Protein AF-A0A060ZE59-F1 (afdb_monomer_lite)

InterPro domains:
  IPR005804 Fatty acid desaturase domain [PF00487] (51-128)
  IPR012171 Fatty acid desaturase [PTHR19353] (3-143)

Foldseek 3Di:
DVVVVVVVVVVVVCVVVVVLPADQVVLVVLVVQLVVLQCVLVVLCVPPNDDPVSVVVNCVSLVVSQVSLVVSLVCLLVVSHDPDNVVSVVVNCCSCCVSVVDGSVVCNVLVVQCVVQNLEPPRRPVCPVVVPPQDDPDHRDHDPPPPPPD

Organism: Oncorhynchus mykiss (NCBI:txid8022)

Radius of gyration: 20.29 Å; chains: 1; bounding box: 42×44×62 Å

Structure (mmCIF, N/CA/C/O backbone):
data_AF-A0A060ZE59-F1
#
_entry.id   AF-A0A060ZE59-F1
#
loop_
_atom_site.group_PDB
_atom_site.id
_atom_site.type_symbol
_atom_site.label_atom_id
_atom_site.label_alt_id
_atom_site.label_comp_id
_atom_site.label_asym_id
_atom_site.label_entity_id
_atom_site.label_seq_id
_atom_site.pdbx_PDB_ins_code
_atom_site.Cartn_x
_atom_site.Cartn_y
_atom_site.Cartn_z
_atom_site.occupancy
_atom_site.B_iso_or_equiv
_atom_site.auth_seq_id
_atom_site.auth_comp_id
_atom_site.auth_asym_id
_atom_site.auth_atom_id
_atom_site.pdbx_PDB_model_num
ATOM 1 N N . ALA A 1 1 ? -11.608 -0.071 34.191 1.00 73.75 1 ALA A N 1
ATOM 2 C CA . ALA A 1 1 ? -12.687 0.937 34.121 1.00 73.75 1 ALA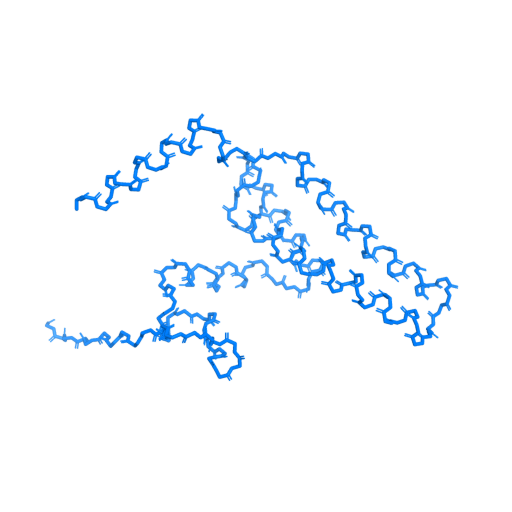 A CA 1
ATOM 3 C C . ALA A 1 1 ? -12.200 2.226 33.454 1.00 73.75 1 ALA A C 1
ATOM 5 O O . ALA A 1 1 ? -12.712 2.534 32.390 1.00 73.75 1 ALA A O 1
ATOM 6 N N . VAL A 1 2 ? -11.168 2.895 33.990 1.00 91.88 2 VAL A N 1
ATOM 7 C CA . VAL A 1 2 ? -10.626 4.168 33.453 1.00 91.88 2 VAL A CA 1
ATOM 8 C C . VAL A 1 2 ? -10.160 4.068 31.992 1.00 91.88 2 VAL A C 1
ATOM 10 O O . VAL A 1 2 ? -10.659 4.798 31.151 1.00 91.88 2 VAL A O 1
ATOM 13 N N . LEU A 1 3 ? -9.326 3.078 31.647 1.00 93.88 3 LEU A N 1
ATOM 14 C CA . LEU A 1 3 ? -8.815 2.908 30.274 1.00 93.88 3 LEU A CA 1
ATOM 15 C C . LEU A 1 3 ? -9.931 2.827 29.211 1.00 93.88 3 LEU A C 1
ATOM 17 O O . LEU A 1 3 ? -9.827 3.411 28.140 1.00 93.88 3 LEU A O 1
ATOM 21 N N . VAL A 1 4 ? -11.013 2.099 29.504 1.00 95.12 4 VAL A N 1
ATOM 22 C CA . VAL A 1 4 ? -12.145 1.946 28.573 1.00 95.12 4 VAL A CA 1
ATOM 23 C C . VAL A 1 4 ? -12.860 3.282 28.367 1.00 95.12 4 VAL A C 1
ATOM 25 O O . VAL A 1 4 ? -13.217 3.606 27.237 1.00 95.12 4 VAL A O 1
ATOM 28 N N . GLN A 1 5 ? -13.023 4.065 29.436 1.00 95.56 5 GLN A N 1
ATOM 29 C CA . GLN A 1 5 ? -13.613 5.403 29.370 1.00 95.56 5 GLN A CA 1
ATOM 30 C C . GLN A 1 5 ? -12.729 6.359 28.563 1.00 95.56 5 GLN A C 1
ATOM 32 O O . GLN A 1 5 ? -13.246 7.083 27.716 1.00 95.56 5 GLN A O 1
ATOM 37 N N . ASP A 1 6 ? -11.407 6.303 28.742 1.00 96.69 6 ASP A N 1
ATOM 38 C CA . ASP A 1 6 ? -10.461 7.123 27.978 1.00 96.69 6 ASP A CA 1
ATOM 39 C C . ASP A 1 6 ? -10.525 6.811 26.474 1.00 96.69 6 ASP A C 1
ATOM 41 O O . ASP A 1 6 ? -10.580 7.722 25.646 1.00 96.69 6 ASP A O 1
ATOM 45 N N . PHE A 1 7 ? -10.591 5.526 26.101 1.00 95.88 7 PHE A N 1
ATOM 46 C CA . PHE A 1 7 ? -10.749 5.118 24.700 1.00 95.88 7 PHE A CA 1
ATOM 47 C C . PHE A 1 7 ? -12.078 5.580 24.097 1.00 95.88 7 PHE A C 1
ATOM 49 O O . PHE A 1 7 ? -12.106 6.009 22.942 1.00 95.88 7 PHE A O 1
ATOM 56 N N . GLN A 1 8 ? -13.171 5.511 24.858 1.00 96.81 8 GLN A N 1
ATOM 57 C CA . GLN A 1 8 ? -14.477 6.007 24.419 1.00 96.81 8 GLN A CA 1
ATOM 58 C C . GLN A 1 8 ? -14.450 7.526 24.220 1.00 96.81 8 GLN A C 1
ATOM 60 O O . GLN A 1 8 ? -14.808 8.006 23.148 1.00 96.81 8 GLN A O 1
ATOM 65 N N . ALA A 1 9 ? -13.924 8.275 25.192 1.00 97.31 9 ALA A N 1
ATOM 66 C CA . ALA A 1 9 ? -13.801 9.727 25.101 1.00 97.31 9 ALA A CA 1
ATOM 67 C C . ALA A 1 9 ? -12.928 10.162 23.910 1.00 97.31 9 ALA A C 1
ATOM 69 O O . ALA A 1 9 ? -13.268 11.116 23.200 1.00 97.31 9 ALA A O 1
ATOM 70 N N . LEU A 1 10 ? -11.826 9.445 23.657 1.00 97.25 10 LEU A N 1
ATOM 71 C CA . LEU A 1 10 ? -10.980 9.664 22.487 1.00 97.25 10 LEU A CA 1
ATOM 72 C C . LEU A 1 10 ? -11.749 9.395 21.193 1.00 97.25 10 LEU A C 1
ATOM 74 O O . LEU A 1 10 ? -11.751 10.242 20.301 1.00 97.25 10 LEU A O 1
ATOM 78 N N . ARG A 1 11 ? -12.425 8.247 21.087 1.00 96.62 11 ARG A N 1
ATOM 79 C CA . ARG A 1 11 ? -13.220 7.895 19.907 1.00 96.62 11 ARG A CA 1
ATOM 80 C C . ARG A 1 11 ? -14.274 8.960 19.608 1.00 96.62 11 ARG A C 1
ATOM 82 O O . ARG A 1 11 ? -14.333 9.437 18.477 1.00 96.62 11 ARG A O 1
ATOM 89 N N . ASP A 1 12 ? -15.040 9.376 20.612 1.00 97.38 12 ASP A N 1
ATOM 90 C CA . ASP A 1 12 ? -16.091 10.382 20.455 1.00 97.38 12 ASP A CA 1
ATOM 91 C C . ASP A 1 12 ? -15.519 11.717 19.966 1.00 97.38 12 ASP A C 1
ATOM 93 O O . ASP A 1 12 ? -16.116 12.401 19.131 1.00 97.38 12 ASP A O 1
ATOM 97 N N . ARG A 1 13 ? -14.336 12.099 20.462 1.00 97.88 13 ARG A N 1
ATOM 98 C CA . ARG A 1 13 ? -13.624 13.286 19.982 1.00 97.88 13 ARG A CA 1
ATOM 99 C C . ARG A 1 13 ? -13.231 13.149 18.509 1.00 97.88 13 ARG A C 1
ATOM 101 O O . ARG A 1 13 ? -13.526 14.057 17.735 1.00 97.88 13 ARG A O 1
ATOM 108 N N . LEU A 1 14 ? -12.617 12.032 18.114 1.00 96.88 14 LEU A N 1
ATOM 109 C CA . LEU A 1 14 ? -12.196 11.788 16.726 1.00 96.88 14 LEU A CA 1
ATOM 110 C C . LEU A 1 14 ? -13.393 11.751 15.759 1.00 96.88 14 LEU A C 1
ATOM 112 O O . LEU A 1 14 ? -13.298 12.241 14.632 1.00 96.88 14 LEU A O 1
ATOM 116 N N . GLU A 1 15 ? -14.530 11.202 16.194 1.00 96.00 15 GLU A N 1
ATOM 117 C CA . GLU A 1 15 ? -15.778 11.196 15.425 1.00 96.00 15 GLU A CA 1
ATOM 118 C C . GLU A 1 15 ? -16.349 12.610 15.243 1.00 96.00 15 GLU A C 1
ATOM 120 O O . GLU A 1 15 ? -16.710 12.975 14.119 1.00 96.00 15 GLU A O 1
ATOM 125 N N . ARG A 1 16 ? -16.374 13.431 16.307 1.00 97.19 16 ARG A N 1
ATOM 126 C CA . ARG A 1 16 ? -16.811 14.841 16.239 1.00 97.19 16 ARG A CA 1
ATOM 127 C C . ARG A 1 16 ? -15.925 15.687 15.327 1.00 97.19 16 ARG A C 1
ATOM 129 O O . ARG A 1 16 ? -16.446 16.480 14.550 1.00 97.19 16 ARG A O 1
ATOM 136 N N . GLU A 1 17 ? -14.609 15.493 15.387 1.00 97.25 17 GLU A N 1
ATOM 137 C CA . GLU A 1 17 ? -13.642 16.169 14.508 1.00 97.25 17 GLU A CA 1
ATOM 138 C C . GLU A 1 17 ? -13.692 15.638 13.058 1.00 97.25 17 GLU A C 1
ATOM 140 O O . GLU A 1 17 ? -13.066 16.195 12.157 1.00 97.25 17 GLU A O 1
ATOM 145 N N . GLY A 1 18 ? -14.458 14.571 12.797 1.00 94.94 18 GLY A N 1
ATOM 146 C CA . GLY A 1 18 ? -14.610 13.981 11.469 1.00 94.94 18 GLY A CA 1
ATOM 147 C C . GLY A 1 18 ? -13.374 13.219 10.984 1.00 94.94 18 GLY A C 1
ATOM 148 O O . GLY A 1 18 ? -13.307 12.883 9.801 1.00 94.94 18 GLY A O 1
ATOM 149 N N . LEU A 1 19 ? -12.424 12.911 11.872 1.00 93.44 19 LEU A N 1
ATOM 150 C CA . LEU A 1 19 ? -11.156 12.251 11.543 1.00 93.44 19 LEU A CA 1
ATOM 151 C C . LEU A 1 19 ? -11.335 10.789 11.113 1.00 93.44 19 LEU A C 1
ATOM 153 O O . LEU A 1 19 ? -10.490 10.250 10.408 1.00 93.44 19 LEU A O 1
ATOM 157 N N . LEU A 1 20 ? -12.463 10.166 11.469 1.00 92.19 20 LEU A N 1
ATOM 158 C CA . LEU A 1 20 ? -12.811 8.806 11.038 1.00 92.19 20 LEU A CA 1
ATOM 159 C C . LEU A 1 20 ? -13.554 8.762 9.688 1.00 92.19 20 LEU A C 1
ATOM 161 O O . LEU A 1 20 ? -13.960 7.692 9.236 1.00 92.19 20 LEU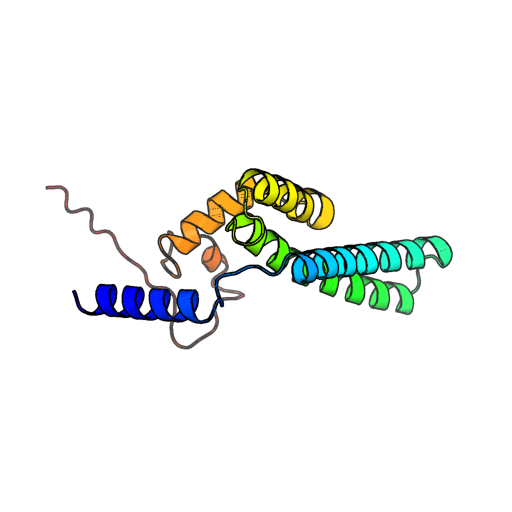 A O 1
ATOM 165 N N . ARG A 1 21 ? -13.775 9.912 9.031 1.00 92.62 21 ARG A N 1
ATOM 166 C CA . ARG A 1 21 ? -14.439 9.971 7.721 1.00 92.62 21 ARG A CA 1
ATOM 167 C C . ARG A 1 21 ? -13.410 9.860 6.602 1.00 92.62 21 ARG A C 1
ATOM 169 O O . ARG A 1 21 ? -12.674 10.807 6.325 1.00 92.62 21 ARG A O 1
ATOM 176 N N . ALA A 1 22 ? -13.420 8.732 5.898 1.00 94.25 22 ALA A N 1
ATOM 177 C CA . ALA A 1 22 ? -12.615 8.568 4.695 1.00 94.25 22 ALA A CA 1
ATOM 178 C C . ALA A 1 22 ? -12.973 9.603 3.620 1.00 94.25 22 ALA A C 1
ATOM 180 O O . ALA A 1 22 ? -14.139 9.966 3.435 1.00 94.25 22 ALA A O 1
ATOM 181 N N . ARG A 1 23 ? -11.954 10.054 2.881 1.00 95.12 23 ARG A N 1
ATOM 182 C CA . ARG A 1 23 ? -12.078 10.993 1.758 1.00 95.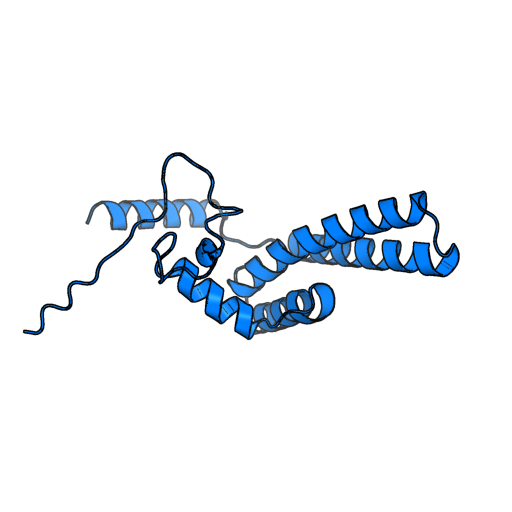12 23 ARG A CA 1
ATOM 183 C C . ARG A 1 23 ? -11.922 10.227 0.438 1.00 95.12 23 ARG A C 1
ATOM 185 O O . ARG A 1 23 ? -10.788 9.987 0.030 1.00 95.12 23 ARG A O 1
ATOM 192 N N . PRO A 1 24 ? -13.010 9.855 -0.267 1.00 93.56 24 PRO A N 1
ATOM 193 C CA . PRO A 1 24 ? -12.923 8.977 -1.440 1.00 93.56 24 PRO A CA 1
ATOM 194 C C . PRO A 1 24 ? -12.030 9.525 -2.554 1.00 93.56 24 PRO A C 1
ATOM 196 O O . PRO A 1 24 ? -11.323 8.759 -3.202 1.00 93.56 24 PRO A O 1
ATOM 199 N N . LEU A 1 25 ? -12.022 10.849 -2.744 1.00 96.69 25 LEU A N 1
ATOM 200 C CA . LEU A 1 25 ? -11.168 11.502 -3.733 1.00 96.69 25 LEU A CA 1
ATOM 201 C C . LEU A 1 25 ? -9.680 11.284 -3.435 1.00 96.69 25 LEU A C 1
ATOM 203 O O . LEU A 1 25 ? -8.934 10.942 -4.342 1.00 96.69 25 LEU A O 1
ATOM 207 N N . PHE A 1 26 ? -9.263 11.418 -2.172 1.00 97.38 26 PHE A N 1
ATOM 208 C CA . PHE A 1 26 ? -7.878 11.170 -1.770 1.00 97.38 26 PHE A CA 1
ATOM 209 C C . PHE A 1 26 ? -7.462 9.736 -2.108 1.00 97.38 26 PHE A C 1
ATOM 211 O O . PHE A 1 26 ? -6.472 9.541 -2.800 1.00 97.38 26 PHE A O 1
ATOM 218 N N . PHE A 1 27 ? -8.259 8.741 -1.708 1.00 97.88 27 PHE A N 1
ATOM 219 C CA . PHE A 1 27 ? -7.953 7.333 -1.981 1.00 97.88 27 PHE A CA 1
ATOM 220 C C . PHE A 1 27 ? -7.996 6.986 -3.476 1.00 97.88 27 PHE A C 1
ATOM 222 O O . PHE A 1 27 ? -7.213 6.161 -3.935 1.00 97.88 27 PHE A O 1
ATOM 229 N N . SER A 1 28 ? -8.866 7.639 -4.251 1.00 97.38 28 SER A N 1
ATOM 230 C CA . SER A 1 28 ? -8.930 7.450 -5.707 1.00 97.38 28 SER A CA 1
ATOM 231 C C . SER A 1 28 ? -7.702 8.037 -6.404 1.00 97.38 28 SER A C 1
ATOM 233 O O . SER A 1 28 ? -7.111 7.383 -7.258 1.00 97.38 28 SER A O 1
ATOM 235 N N . LEU A 1 29 ? -7.280 9.245 -6.013 1.00 98.44 29 LEU A N 1
ATOM 236 C CA . LEU A 1 29 ? -6.044 9.859 -6.505 1.00 98.44 29 LEU A CA 1
ATOM 237 C C . LEU A 1 29 ? -4.814 9.066 -6.062 1.00 98.44 29 LEU A C 1
ATOM 239 O O . LEU A 1 29 ? -3.872 8.929 -6.834 1.00 98.44 29 LEU A O 1
ATOM 243 N N . TYR A 1 30 ? -4.840 8.505 -4.853 1.00 98.44 30 TYR A N 1
ATOM 244 C CA . TYR A 1 30 ? -3.758 7.679 -4.339 1.00 98.44 30 TYR A CA 1
ATOM 245 C C . TYR A 1 30 ? -3.605 6.385 -5.150 1.00 98.44 30 TYR A C 1
ATOM 247 O O . TYR A 1 30 ? -2.505 6.069 -5.599 1.00 98.44 30 TYR A O 1
ATOM 255 N N . LEU A 1 31 ? -4.714 5.694 -5.439 1.00 98.56 31 LEU A N 1
ATOM 256 C CA . LEU A 1 31 ? -4.710 4.545 -6.346 1.00 98.56 31 LEU A CA 1
ATOM 257 C C . LEU A 1 31 ? -4.251 4.939 -7.758 1.00 98.56 31 LEU A C 1
ATOM 259 O O . LEU A 1 31 ? -3.443 4.239 -8.359 1.00 98.56 31 LEU A O 1
ATOM 263 N N . GLY A 1 32 ? -4.734 6.071 -8.278 1.00 98.62 32 GLY A N 1
ATOM 264 C CA . GLY A 1 32 ? -4.326 6.588 -9.585 1.00 98.62 32 GLY A CA 1
ATOM 265 C C . GLY A 1 32 ? -2.827 6.886 -9.666 1.00 98.62 32 GLY A C 1
ATOM 266 O O . GLY A 1 32 ? -2.197 6.557 -10.665 1.00 98.62 32 GLY A O 1
ATOM 267 N N . HIS A 1 33 ? -2.240 7.448 -8.608 1.00 98.69 33 HIS A N 1
ATOM 268 C CA . HIS A 1 33 ? -0.803 7.707 -8.517 1.00 98.69 33 HIS A CA 1
ATOM 269 C C . HIS A 1 33 ? 0.021 6.412 -8.546 1.00 98.69 33 HIS A C 1
ATOM 271 O O . HIS A 1 33 ? 0.986 6.332 -9.302 1.00 98.69 33 HIS A O 1
ATOM 277 N N . ILE A 1 34 ? -0.397 5.385 -7.798 1.00 98.69 34 ILE A N 1
ATOM 278 C CA . ILE A 1 34 ? 0.224 4.049 -7.817 1.00 98.69 34 ILE A CA 1
ATOM 279 C C . ILE A 1 34 ? 0.189 3.472 -9.239 1.00 98.69 34 ILE A C 1
ATOM 281 O O . ILE A 1 34 ? 1.228 3.125 -9.795 1.00 98.69 34 ILE A O 1
ATOM 285 N N . LEU A 1 35 ? -0.991 3.438 -9.868 1.00 98.69 35 LEU A N 1
ATOM 286 C CA . LEU A 1 35 ? -1.148 2.909 -11.228 1.00 98.69 35 LEU A CA 1
ATOM 287 C C . LEU A 1 35 ? -0.333 3.695 -12.262 1.00 98.69 35 LEU A C 1
ATOM 289 O O . LEU A 1 35 ? 0.206 3.103 -13.194 1.00 98.69 35 LEU A O 1
ATOM 293 N N . LEU A 1 36 ? -0.221 5.015 -12.096 1.00 98.75 36 LEU A N 1
ATOM 294 C CA . LEU A 1 36 ? 0.603 5.858 -12.955 1.00 98.75 36 LEU A CA 1
ATOM 295 C C . LEU A 1 36 ? 2.087 5.501 -12.827 1.00 98.75 36 LEU A C 1
ATOM 297 O O . LEU A 1 36 ? 2.761 5.388 -13.846 1.00 98.75 36 LEU A O 1
ATOM 301 N N . LEU A 1 37 ? 2.599 5.301 -11.610 1.00 98.69 37 LEU A N 1
ATOM 302 C CA . LEU A 1 37 ? 3.993 4.900 -11.400 1.00 98.69 37 LEU A CA 1
ATOM 303 C C . LEU A 1 37 ? 4.295 3.531 -12.025 1.00 98.69 37 LEU A C 1
ATOM 305 O O . LEU A 1 37 ? 5.303 3.405 -12.720 1.00 98.69 37 LEU A O 1
ATOM 309 N N . GLU A 1 38 ? 3.413 2.544 -11.832 1.00 98.06 38 GLU A N 1
ATOM 310 C CA . GLU A 1 38 ? 3.517 1.216 -12.464 1.00 98.06 38 GLU A CA 1
ATOM 311 C C . GLU A 1 38 ? 3.539 1.335 -13.997 1.00 98.06 38 GLU A C 1
ATOM 313 O O . GLU A 1 38 ? 4.446 0.832 -14.662 1.00 98.06 38 GLU A O 1
ATOM 318 N N . ALA A 1 39 ? 2.571 2.060 -14.570 1.00 98.44 39 ALA A N 1
ATOM 319 C CA . ALA A 1 39 ? 2.449 2.231 -16.015 1.00 98.44 39 ALA A CA 1
ATOM 320 C C . ALA A 1 39 ? 3.639 2.987 -16.620 1.00 98.44 39 ALA A C 1
ATOM 322 O O . ALA A 1 39 ? 4.119 2.611 -17.688 1.00 98.44 39 ALA A O 1
ATOM 323 N N . LEU A 1 40 ? 4.139 4.028 -15.948 1.00 98.50 40 LEU A N 1
ATOM 324 C CA . LEU A 1 40 ? 5.309 4.770 -16.409 1.00 98.50 40 LEU A CA 1
ATOM 325 C C . LEU A 1 40 ? 6.574 3.910 -16.355 1.00 98.50 40 LEU A C 1
ATOM 327 O O . LEU A 1 40 ? 7.334 3.919 -17.317 1.00 98.50 40 LEU A O 1
ATOM 331 N N . ALA A 1 41 ? 6.795 3.144 -15.284 1.00 97.81 41 ALA A N 1
ATOM 332 C CA . ALA A 1 41 ? 7.954 2.259 -15.188 1.00 97.81 41 ALA A CA 1
ATOM 333 C C . ALA A 1 41 ? 7.940 1.189 -16.296 1.00 97.81 41 ALA A C 1
ATOM 335 O O . ALA A 1 41 ? 8.934 1.006 -16.998 1.00 97.81 41 ALA A O 1
ATOM 336 N N . LEU A 1 42 ? 6.794 0.533 -16.513 1.00 96.50 42 LEU A N 1
ATOM 337 C CA . LEU A 1 42 ? 6.634 -0.449 -17.590 1.00 96.50 42 LEU A CA 1
ATOM 338 C C . LEU A 1 42 ? 6.755 0.194 -18.980 1.00 96.50 42 LEU A C 1
ATOM 340 O O . LEU A 1 42 ? 7.401 -0.366 -19.862 1.00 96.50 42 LEU A O 1
ATOM 344 N N . GLY A 1 43 ? 6.179 1.383 -19.172 1.00 98.12 43 GLY A N 1
ATOM 345 C CA . GLY A 1 43 ? 6.247 2.128 -20.429 1.00 98.12 43 GLY A CA 1
ATOM 346 C C . GLY A 1 43 ? 7.665 2.581 -20.781 1.00 98.12 43 GLY A C 1
ATOM 347 O O . GLY A 1 43 ? 8.070 2.469 -21.937 1.00 98.12 43 GLY A O 1
ATOM 348 N N . LEU A 1 44 ? 8.445 3.030 -19.791 1.00 97.81 44 LEU A N 1
ATOM 349 C CA . LEU A 1 44 ? 9.852 3.389 -19.975 1.00 97.81 44 LEU A CA 1
ATOM 350 C C . LEU A 1 44 ? 10.669 2.187 -20.467 1.00 97.81 44 LEU A C 1
ATOM 352 O O . LEU A 1 44 ? 11.401 2.299 -21.450 1.00 97.81 44 LEU A O 1
ATOM 356 N N . LEU A 1 45 ? 10.501 1.028 -19.825 1.00 95.94 45 LEU A N 1
ATOM 357 C CA . LEU A 1 45 ? 11.178 -0.206 -20.232 1.00 95.94 45 LEU A CA 1
ATOM 358 C C . LEU A 1 45 ? 10.727 -0.684 -21.615 1.00 95.94 45 LEU A C 1
ATOM 360 O O . LEU A 1 45 ? 11.549 -1.145 -22.403 1.00 95.94 45 LEU A O 1
ATOM 364 N N . TRP A 1 46 ? 9.438 -0.558 -21.929 1.00 97.12 46 TRP A N 1
ATOM 365 C CA . TRP A 1 46 ? 8.890 -0.971 -23.220 1.00 97.12 46 TRP A CA 1
ATOM 366 C C . TRP A 1 46 ? 9.445 -0.151 -24.390 1.00 97.12 46 TRP A C 1
ATOM 368 O O . TRP A 1 46 ? 9.785 -0.710 -25.429 1.00 97.12 46 TRP A O 1
ATOM 378 N N . VAL A 1 47 ? 9.536 1.174 -24.233 1.00 97.88 47 VAL A N 1
ATOM 379 C CA . VAL A 1 47 ? 9.932 2.084 -25.321 1.00 97.88 47 VAL A CA 1
ATOM 380 C C . VAL A 1 47 ? 11.451 2.165 -25.484 1.00 97.88 47 VAL A C 1
ATOM 382 O O . VAL A 1 47 ? 11.937 2.194 -26.614 1.00 97.88 47 VAL A O 1
ATOM 385 N N . TRP A 1 48 ? 12.208 2.206 -24.383 1.00 96.38 48 TRP A N 1
ATOM 386 C CA . TRP A 1 48 ? 13.659 2.446 -24.415 1.00 96.38 48 TRP A CA 1
ATOM 387 C C . TRP A 1 48 ? 14.511 1.221 -24.049 1.00 96.38 48 TRP A C 1
ATOM 389 O O . TRP A 1 48 ? 15.739 1.295 -24.105 1.00 96.38 48 TRP A O 1
ATOM 399 N N . GLY A 1 49 ? 13.893 0.088 -23.709 1.00 93.38 49 GLY A N 1
ATOM 400 C CA . GLY A 1 49 ? 14.602 -1.130 -23.327 1.00 93.38 49 GLY A CA 1
ATOM 401 C C . GLY A 1 49 ? 15.306 -1.005 -21.974 1.00 93.38 49 GLY A C 1
ATOM 402 O O . GLY A 1 49 ? 14.832 -0.337 -21.056 1.00 93.38 49 GLY A O 1
ATOM 403 N N . THR A 1 50 ? 16.449 -1.681 -21.831 1.00 93.00 50 THR A N 1
ATOM 404 C CA . THR A 1 50 ? 17.175 -1.781 -20.557 1.00 93.00 50 THR A CA 1
ATOM 405 C C . THR A 1 50 ? 18.508 -1.041 -20.591 1.00 93.00 50 THR A C 1
ATOM 407 O O . THR A 1 50 ? 19.354 -1.303 -21.445 1.00 93.00 50 THR A O 1
ATOM 410 N N . SER A 1 51 ? 18.742 -0.188 -19.598 1.00 96.81 51 SER A N 1
ATOM 411 C CA . SER A 1 51 ? 20.049 0.391 -19.272 1.00 96.81 51 SER A CA 1
ATOM 412 C C . SER A 1 51 ? 20.167 0.523 -17.755 1.00 96.81 51 SER A C 1
ATOM 414 O O . SER A 1 51 ? 19.152 0.549 -17.065 1.00 96.81 51 SER A O 1
ATOM 416 N N . TRP A 1 52 ? 21.379 0.630 -17.206 1.00 97.31 52 TRP A N 1
ATOM 417 C CA . TRP A 1 52 ? 21.543 0.749 -15.750 1.00 97.31 52 TRP A CA 1
ATOM 418 C C . TRP A 1 52 ? 20.806 1.957 -15.160 1.00 97.31 52 TRP A C 1
ATOM 420 O O . TRP A 1 52 ? 20.162 1.828 -14.121 1.00 97.31 52 TRP A O 1
ATOM 430 N N . SER A 1 53 ? 20.838 3.108 -15.835 1.00 97.06 53 SER A N 1
ATOM 431 C CA . SER A 1 53 ? 20.122 4.306 -15.386 1.00 97.06 53 SER A CA 1
ATOM 432 C C . SER A 1 53 ? 18.602 4.128 -15.438 1.00 97.06 53 SER A C 1
ATOM 434 O O . SER A 1 53 ? 17.922 4.466 -14.469 1.00 97.06 53 SER A O 1
ATOM 436 N N . LEU A 1 54 ? 18.066 3.553 -16.522 1.00 97.06 54 LEU A N 1
ATOM 437 C CA . LEU A 1 54 ? 16.630 3.282 -16.651 1.00 97.06 54 LEU A CA 1
ATOM 438 C C . LEU A 1 54 ? 16.159 2.233 -15.646 1.00 97.06 54 LEU A C 1
ATOM 440 O O . LEU A 1 54 ? 15.123 2.424 -15.016 1.00 97.06 54 LEU A O 1
ATOM 444 N N . THR A 1 55 ? 16.929 1.163 -15.447 1.00 96.25 55 THR A N 1
ATOM 445 C CA . THR A 1 55 ? 16.619 0.121 -14.464 1.00 96.25 55 THR A CA 1
ATOM 446 C C . THR A 1 55 ? 16.543 0.704 -13.058 1.00 96.25 55 THR A C 1
ATOM 448 O O . THR A 1 55 ? 15.588 0.415 -12.339 1.00 96.25 55 THR A O 1
ATOM 451 N N . LEU A 1 56 ? 17.498 1.554 -12.662 1.00 97.75 56 LEU A N 1
ATOM 452 C CA . LEU A 1 56 ? 17.487 2.198 -11.344 1.00 97.75 56 LEU A CA 1
ATOM 453 C C . LEU A 1 56 ? 16.292 3.144 -11.178 1.00 97.75 56 LEU A C 1
ATOM 455 O O . LEU A 1 56 ? 15.616 3.097 -10.150 1.00 97.75 56 LEU A O 1
ATOM 459 N N . LEU A 1 57 ? 15.993 3.954 -12.198 1.00 97.88 57 LEU A N 1
ATOM 460 C CA . LEU A 1 57 ? 14.836 4.850 -12.189 1.00 97.88 57 LEU A CA 1
ATOM 461 C C . LEU A 1 57 ? 13.520 4.068 -12.061 1.00 97.88 57 LEU A C 1
ATOM 463 O O . LEU A 1 57 ? 12.720 4.353 -11.171 1.00 97.88 57 LEU A O 1
ATOM 467 N N . CYS A 1 58 ? 13.320 3.044 -12.894 1.00 98.19 58 CYS A N 1
ATOM 468 C CA . CYS A 1 58 ? 12.128 2.197 -12.841 1.00 98.19 58 CYS A CA 1
ATOM 469 C C . CYS A 1 58 ? 12.024 1.465 -11.499 1.00 98.19 58 CYS A C 1
ATOM 471 O O . CYS A 1 58 ? 10.941 1.391 -10.928 1.00 98.19 58 CYS A O 1
ATOM 473 N N . SER A 1 59 ? 13.145 0.986 -10.949 1.00 97.75 59 SER A N 1
ATOM 474 C CA . SER A 1 59 ? 13.167 0.340 -9.631 1.00 97.75 59 SER A CA 1
ATOM 475 C C . SER A 1 59 ? 12.718 1.291 -8.525 1.00 97.75 59 SER A C 1
ATOM 477 O O . SER A 1 59 ? 11.942 0.887 -7.668 1.00 97.75 59 SER A O 1
ATOM 479 N N . LEU A 1 60 ? 13.143 2.559 -8.552 1.00 98.38 60 LEU A N 1
ATOM 480 C CA . LEU A 1 60 ? 12.701 3.563 -7.580 1.00 98.38 60 LEU A CA 1
ATOM 481 C C . LEU A 1 60 ? 11.194 3.839 -7.693 1.00 98.38 60 LEU A C 1
ATOM 483 O O . LEU A 1 60 ? 10.497 3.921 -6.677 1.00 98.38 60 LEU A O 1
ATOM 487 N N . MET A 1 61 ? 10.682 3.952 -8.920 1.00 98.44 61 MET A N 1
ATOM 488 C CA . MET A 1 61 ? 9.256 4.172 -9.180 1.00 98.44 61 MET A CA 1
ATOM 489 C C . MET A 1 61 ? 8.409 2.996 -8.691 1.00 98.44 61 MET A C 1
ATOM 491 O O . MET A 1 61 ? 7.441 3.199 -7.957 1.00 98.44 61 MET A O 1
ATOM 495 N N . LEU A 1 62 ? 8.810 1.771 -9.034 1.00 98.06 62 LEU A N 1
ATOM 496 C CA . LEU A 1 62 ? 8.133 0.548 -8.611 1.00 98.06 62 LEU A CA 1
ATOM 497 C C . LEU A 1 62 ? 8.247 0.338 -7.099 1.00 98.06 62 LEU A C 1
ATOM 499 O O . LEU A 1 62 ? 7.250 0.032 -6.460 1.00 98.06 62 LEU A O 1
ATOM 503 N N . ALA A 1 63 ? 9.409 0.572 -6.484 1.00 98.19 63 ALA A N 1
ATOM 504 C CA . ALA A 1 63 ? 9.562 0.478 -5.031 1.00 98.19 63 ALA A CA 1
ATOM 505 C C . ALA A 1 63 ? 8.629 1.456 -4.299 1.00 98.19 63 ALA A C 1
ATOM 507 O O . ALA A 1 63 ? 7.959 1.075 -3.337 1.00 98.19 63 ALA A O 1
ATOM 508 N N . THR A 1 64 ? 8.534 2.694 -4.793 1.00 98.44 64 THR A N 1
ATOM 509 C CA . THR A 1 64 ? 7.621 3.712 -4.253 1.00 98.44 64 THR A CA 1
ATOM 510 C C . THR A 1 64 ? 6.163 3.272 -4.398 1.00 98.44 64 THR A C 1
ATOM 512 O O . THR A 1 64 ? 5.430 3.254 -3.407 1.00 98.44 64 THR A O 1
ATOM 515 N N . SER A 1 65 ? 5.766 2.841 -5.600 1.00 98.31 65 SER A N 1
ATOM 516 C CA . SER A 1 65 ? 4.431 2.301 -5.885 1.00 98.31 65 SER A CA 1
ATOM 517 C C . SER A 1 65 ? 4.078 1.134 -4.958 1.00 98.31 65 SER A C 1
ATOM 519 O O . SER A 1 65 ? 3.024 1.118 -4.325 1.00 98.31 65 SER A O 1
ATOM 521 N N . GLN A 1 66 ? 4.989 0.173 -4.802 1.00 98.12 66 GLN A N 1
ATOM 522 C CA . GLN A 1 66 ? 4.765 -1.031 -4.011 1.00 98.12 66 GLN A CA 1
ATOM 523 C C . GLN A 1 66 ? 4.663 -0.743 -2.512 1.00 98.12 66 GLN A C 1
ATOM 525 O O . GLN A 1 66 ? 3.840 -1.368 -1.830 1.00 98.12 66 GLN A O 1
ATOM 530 N N . ALA A 1 67 ? 5.457 0.196 -1.992 1.00 97.75 67 ALA A N 1
ATOM 531 C CA . ALA A 1 67 ? 5.342 0.654 -0.610 1.00 97.75 67 ALA A CA 1
ATOM 532 C C . ALA A 1 67 ? 3.978 1.318 -0.367 1.00 97.75 67 ALA A C 1
ATOM 534 O O . ALA A 1 67 ? 3.262 0.961 0.570 1.00 97.75 67 ALA A O 1
ATOM 535 N N . GLN A 1 68 ? 3.573 2.220 -1.261 1.00 98.44 68 GLN A N 1
ATOM 536 C CA . GLN A 1 68 ? 2.285 2.909 -1.201 1.00 98.44 68 GLN A CA 1
ATOM 537 C C . GLN A 1 68 ? 1.093 1.948 -1.319 1.00 98.44 68 GLN A C 1
ATOM 539 O O . GLN A 1 68 ? 0.162 2.004 -0.513 1.00 98.44 68 GLN A O 1
ATOM 544 N N . ALA A 1 69 ? 1.150 1.001 -2.258 1.00 98.50 69 ALA A N 1
ATOM 545 C CA . ALA A 1 69 ? 0.151 -0.050 -2.422 1.00 98.50 69 ALA A CA 1
ATOM 546 C C . ALA A 1 69 ? 0.002 -0.912 -1.160 1.00 98.50 69 ALA A C 1
ATO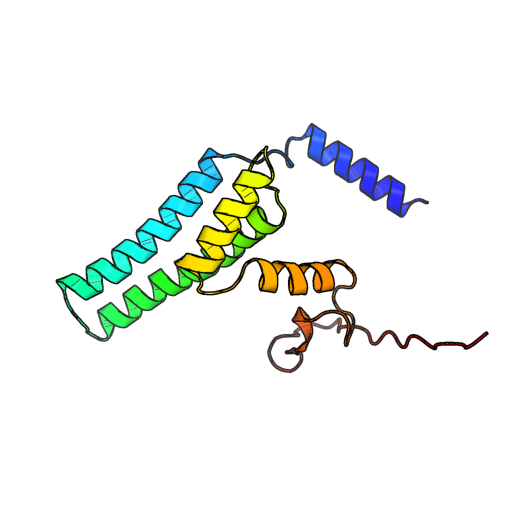M 548 O O . ALA A 1 69 ? -1.097 -1.380 -0.874 1.00 98.50 69 ALA A O 1
ATOM 549 N N . GLY A 1 70 ? 1.080 -1.101 -0.385 1.00 97.56 70 GLY A N 1
ATOM 550 C CA . GLY A 1 70 ? 1.053 -1.801 0.903 1.00 97.56 70 GLY A CA 1
ATOM 551 C C . GLY A 1 70 ? 0.182 -1.104 1.954 1.00 97.56 70 GLY A C 1
ATOM 552 O O . GLY A 1 70 ? -0.606 -1.767 2.631 1.00 97.56 70 GLY A O 1
ATOM 553 N N . TRP A 1 71 ? 0.266 0.224 2.040 1.00 97.94 71 TRP A N 1
ATOM 554 C CA . TRP A 1 71 ? -0.593 1.027 2.915 1.00 97.94 71 TRP A CA 1
ATOM 555 C C . TRP A 1 71 ? -2.025 1.114 2.389 1.00 97.94 71 TRP A C 1
ATOM 557 O O . TRP A 1 71 ? -2.981 0.929 3.136 1.00 97.94 71 TRP A O 1
ATOM 567 N N . LEU A 1 72 ? -2.188 1.321 1.081 1.00 98.31 72 LEU A N 1
ATOM 568 C CA . LEU A 1 72 ? -3.513 1.434 0.480 1.00 98.31 72 LEU A CA 1
ATOM 569 C C . LEU A 1 72 ? -4.323 0.133 0.623 1.00 98.31 72 LEU A C 1
ATOM 571 O O . LEU A 1 72 ? -5.499 0.172 0.983 1.00 98.31 72 LEU A O 1
ATOM 575 N N . GLN A 1 73 ? -3.703 -1.030 0.384 1.00 98.06 73 GLN A N 1
ATOM 576 C CA . GLN A 1 73 ? -4.378 -2.315 0.592 1.00 98.06 73 GLN A CA 1
ATOM 577 C C . GLN A 1 73 ? -4.712 -2.565 2.065 1.00 98.06 73 GLN A C 1
ATOM 579 O O . GLN A 1 73 ? -5.756 -3.146 2.340 1.00 98.06 73 GLN A O 1
ATOM 584 N N . HIS A 1 74 ? -3.876 -2.091 2.996 1.00 97.62 74 HIS A N 1
ATOM 585 C CA . HIS A 1 74 ? -4.104 -2.230 4.434 1.00 97.62 74 HIS A CA 1
ATOM 586 C C . HIS A 1 74 ? -5.386 -1.499 4.847 1.00 97.62 74 HIS A C 1
ATOM 588 O O . HIS A 1 74 ? -6.248 -2.078 5.509 1.00 97.62 74 HIS A O 1
ATOM 594 N N . ASP A 1 75 ? -5.574 -0.270 4.367 1.00 97.44 75 ASP A N 1
ATOM 595 C CA . ASP A 1 75 ? -6.771 0.522 4.663 1.00 97.44 75 ASP A CA 1
ATOM 596 C C . ASP A 1 75 ? -8.040 -0.122 4.080 1.00 97.44 75 ASP A C 1
ATOM 598 O O . ASP A 1 75 ? -9.077 -0.208 4.749 1.00 97.44 75 ASP A O 1
ATOM 602 N N . TYR A 1 76 ? -7.959 -0.673 2.863 1.00 98.06 76 TYR A N 1
ATOM 603 C CA . TYR A 1 76 ? -9.049 -1.482 2.313 1.00 98.06 76 TYR A CA 1
ATOM 604 C C . TYR A 1 76 ? -9.287 -2.769 3.119 1.00 98.06 76 TYR A C 1
ATOM 606 O O . TYR A 1 76 ? -10.438 -3.145 3.341 1.00 98.06 76 TYR A O 1
ATOM 614 N N . GLY A 1 77 ? -8.235 -3.439 3.593 1.00 97.19 77 GLY A N 1
ATOM 615 C CA . GLY A 1 77 ? -8.323 -4.631 4.441 1.00 97.19 77 GLY A CA 1
ATOM 616 C C . GLY A 1 77 ? -9.030 -4.370 5.771 1.00 97.19 77 GLY A C 1
ATOM 617 O O . GLY A 1 77 ? -9.827 -5.196 6.214 1.00 97.19 77 GLY A O 1
ATOM 618 N N . HIS A 1 78 ? -8.839 -3.179 6.339 1.00 96.56 78 HIS A N 1
ATOM 619 C CA . HIS A 1 78 ? -9.547 -2.703 7.530 1.00 96.56 78 HIS A CA 1
ATOM 620 C C . HIS A 1 78 ? -10.954 -2.164 7.274 1.00 96.56 78 HIS A C 1
ATOM 622 O O . HIS A 1 78 ? -11.637 -1.769 8.218 1.00 96.56 78 HIS A O 1
ATOM 628 N N . LEU A 1 79 ? -11.412 -2.160 6.020 1.00 96.44 79 LEU A N 1
ATOM 629 C CA . LEU A 1 79 ? -12.729 -1.661 5.624 1.00 96.44 79 LEU A CA 1
ATOM 630 C C . LEU A 1 79 ? -12.938 -0.166 5.925 1.00 96.44 79 LEU A C 1
ATOM 632 O O . LEU A 1 79 ? -14.080 0.277 6.059 1.00 96.44 79 LEU A O 1
ATOM 636 N N . SER A 1 80 ? -11.861 0.620 6.016 1.00 95.06 80 SER A N 1
ATOM 637 C CA . SER A 1 80 ? -11.919 2.012 6.480 1.00 95.06 80 SER A CA 1
ATOM 638 C C . SER A 1 80 ? -12.227 3.024 5.373 1.00 95.06 80 SER A C 1
ATOM 640 O O . SER A 1 80 ? -12.555 4.169 5.675 1.00 95.06 80 SER A O 1
ATOM 642 N N . VAL A 1 81 ? -12.161 2.627 4.096 1.00 96.62 81 VAL A N 1
ATOM 643 C CA . VAL A 1 81 ? -12.226 3.564 2.961 1.00 96.62 81 VAL A CA 1
ATOM 644 C C . VAL A 1 81 ? -13.636 3.707 2.387 1.00 96.62 81 VAL A C 1
ATOM 646 O O . VAL A 1 81 ? -14.170 4.813 2.271 1.00 96.62 81 VAL A O 1
ATOM 649 N N . CYS A 1 82 ? -14.258 2.599 1.980 1.00 96.56 82 CYS A N 1
ATOM 650 C CA . CYS A 1 82 ? -15.587 2.612 1.371 1.00 96.56 82 CYS A CA 1
ATOM 651 C C . CYS A 1 82 ? -16.693 2.448 2.418 1.00 96.56 82 CYS A C 1
ATOM 653 O O . CYS A 1 82 ? -16.580 1.641 3.335 1.00 96.56 82 CYS A O 1
ATOM 655 N N . LYS A 1 83 ? -17.833 3.123 2.212 1.00 93.88 83 LYS A N 1
ATOM 656 C CA . LYS A 1 83 ? -19.016 2.975 3.084 1.00 93.88 83 LYS A CA 1
ATOM 657 C C . LYS A 1 83 ? -19.577 1.547 3.107 1.00 93.88 83 LYS A C 1
ATOM 659 O O . LYS A 1 83 ? -20.111 1.115 4.119 1.00 93.88 83 LYS A O 1
ATOM 664 N N . LYS A 1 84 ? -19.507 0.830 1.977 1.00 96.44 84 LYS A N 1
ATOM 665 C CA . LYS A 1 84 ? -19.917 -0.579 1.874 1.00 96.44 84 LYS A CA 1
ATOM 666 C C . LYS A 1 84 ? -18.678 -1.467 1.945 1.00 96.44 84 LYS A C 1
ATOM 668 O O . LYS A 1 84 ? -17.763 -1.299 1.139 1.00 96.44 84 LYS A O 1
ATOM 673 N N . SER A 1 85 ? -18.688 -2.448 2.845 1.00 96.56 85 SER A N 1
ATOM 674 C CA . SER A 1 85 ? -17.589 -3.410 3.025 1.00 96.56 85 SER A CA 1
ATOM 675 C C . SER A 1 85 ? -17.259 -4.188 1.748 1.00 96.56 85 SER A C 1
ATOM 677 O O . SER A 1 85 ? -16.089 -4.429 1.467 1.00 96.56 85 SER A O 1
ATOM 679 N N . SER A 1 86 ? -18.260 -4.508 0.921 1.00 98.06 86 SER A N 1
ATOM 680 C CA . SER A 1 86 ? -18.068 -5.216 -0.352 1.00 98.06 86 SER A CA 1
ATOM 681 C C . SER A 1 86 ? -17.073 -4.512 -1.281 1.00 98.06 86 SER A C 1
ATOM 683 O O . SER A 1 86 ? -16.232 -5.171 -1.886 1.00 98.06 86 SER A O 1
ATOM 685 N N . TRP A 1 87 ? -17.124 -3.178 -1.357 1.00 98.00 87 TRP A N 1
ATOM 686 C CA . TRP A 1 87 ? -16.205 -2.396 -2.186 1.00 98.00 87 TRP A CA 1
ATOM 687 C C . TRP A 1 87 ? -14.783 -2.403 -1.634 1.00 98.00 87 TRP A C 1
ATOM 689 O O . TRP A 1 87 ? -13.844 -2.579 -2.405 1.00 98.00 87 TRP A O 1
ATOM 699 N N . ASN A 1 88 ? -14.621 -2.309 -0.311 1.00 98.19 88 ASN A N 1
ATOM 700 C CA . ASN A 1 88 ? -13.309 -2.455 0.315 1.00 98.19 88 ASN A CA 1
ATOM 701 C C . ASN A 1 88 ? -12.701 -3.832 0.015 1.00 98.19 88 ASN A C 1
ATOM 703 O O . ASN A 1 88 ? -11.538 -3.914 -0.350 1.00 98.19 88 ASN A O 1
ATOM 707 N N . HIS A 1 89 ? -13.483 -4.914 0.079 1.00 98.06 89 HIS A N 1
ATOM 708 C CA . HIS A 1 89 ? -12.975 -6.250 -0.247 1.00 98.06 89 HIS A CA 1
ATOM 709 C C . HIS A 1 89 ? -12.543 -6.397 -1.709 1.00 98.06 89 HIS A C 1
ATOM 711 O O . HIS A 1 89 ? -11.534 -7.049 -1.977 1.00 98.06 89 HIS A O 1
ATOM 717 N N . VAL A 1 90 ? -13.291 -5.816 -2.653 1.00 98.38 90 VAL A N 1
ATOM 718 C CA . VAL A 1 90 ? -12.917 -5.821 -4.076 1.00 98.38 90 VAL A CA 1
ATOM 719 C C . VAL A 1 90 ? -11.612 -5.056 -4.284 1.00 98.38 90 VAL A C 1
ATOM 721 O O . VAL A 1 90 ? -10.685 -5.591 -4.888 1.00 98.38 90 VAL A O 1
ATOM 724 N N . LEU A 1 91 ? -11.510 -3.843 -3.737 1.00 98.25 91 LEU A N 1
ATOM 725 C CA . LEU A 1 91 ? -10.320 -3.003 -3.877 1.00 98.25 91 LEU A CA 1
ATOM 726 C C . LEU A 1 91 ? -9.106 -3.601 -3.162 1.00 98.25 91 LEU A C 1
ATOM 728 O O . LEU A 1 91 ? -8.025 -3.630 -3.738 1.00 98.25 91 LEU A O 1
ATOM 732 N N . HIS A 1 92 ? -9.287 -4.168 -1.968 1.00 98.44 92 HIS A N 1
ATOM 733 C CA . HIS A 1 92 ? -8.240 -4.898 -1.257 1.00 98.44 92 HIS A CA 1
ATOM 734 C C . HIS A 1 92 ? -7.690 -6.027 -2.135 1.00 98.44 92 HIS A C 1
ATOM 736 O O . HIS A 1 92 ? -6.494 -6.048 -2.410 1.00 98.44 92 HIS A O 1
ATOM 742 N N . LYS A 1 93 ? -8.558 -6.913 -2.652 1.00 98.31 93 LYS A N 1
ATOM 743 C CA . LYS A 1 93 ? -8.160 -8.018 -3.545 1.00 98.31 93 LYS A CA 1
ATOM 744 C C . LYS A 1 93 ? -7.478 -7.530 -4.819 1.00 98.31 93 LYS A C 1
ATOM 746 O O . LYS A 1 93 ? -6.542 -8.176 -5.280 1.00 98.31 93 LYS A O 1
ATOM 751 N N . PHE A 1 94 ? -7.930 -6.416 -5.387 1.00 98.44 94 PHE A N 1
ATOM 752 C CA . PHE A 1 94 ? -7.286 -5.823 -6.551 1.00 98.44 94 PHE A CA 1
ATOM 753 C C . PHE A 1 94 ? -5.866 -5.349 -6.221 1.00 98.44 94 PHE A C 1
ATOM 755 O O . PHE A 1 94 ? -4.922 -5.815 -6.850 1.00 98.44 94 PHE A O 1
ATOM 762 N N . VAL A 1 95 ? -5.697 -4.496 -5.205 1.00 98.38 95 VAL A N 1
ATOM 763 C CA . VAL A 1 95 ? -4.393 -3.904 -4.872 1.00 98.38 95 VAL A CA 1
ATOM 764 C C . VAL A 1 95 ? -3.404 -4.973 -4.405 1.00 98.38 95 VAL A C 1
ATOM 766 O O . VAL A 1 95 ? -2.309 -5.064 -4.952 1.00 98.38 95 VAL A O 1
ATOM 769 N N . ILE A 1 96 ? -3.769 -5.832 -3.447 1.00 98.06 96 ILE A N 1
ATOM 770 C CA . ILE A 1 96 ? -2.832 -6.858 -2.969 1.00 98.06 96 ILE A CA 1
ATOM 771 C C . ILE A 1 96 ? -2.621 -7.977 -3.999 1.00 98.06 96 ILE A C 1
ATOM 773 O O . ILE A 1 96 ? -1.496 -8.431 -4.183 1.00 98.06 96 ILE A O 1
ATOM 777 N N . GLY A 1 97 ? -3.675 -8.387 -4.708 1.00 97.50 97 GLY A N 1
ATOM 778 C CA . GLY A 1 97 ? -3.614 -9.495 -5.657 1.00 97.50 97 GLY A CA 1
ATOM 779 C C . GLY A 1 97 ? -2.911 -9.126 -6.954 1.00 97.50 97 GLY A C 1
ATOM 780 O O . GLY A 1 97 ? -1.951 -9.787 -7.333 1.00 97.50 97 GLY A O 1
ATOM 781 N N . HIS A 1 98 ? -3.371 -8.070 -7.624 1.00 94.75 98 HIS A N 1
ATOM 782 C CA . HIS A 1 98 ? -2.893 -7.716 -8.962 1.00 94.75 98 HIS A CA 1
ATOM 783 C C . HIS A 1 98 ? -1.670 -6.802 -8.932 1.00 94.75 98 HIS A C 1
ATOM 785 O O . HIS A 1 98 ? -0.818 -6.940 -9.800 1.00 94.75 98 HIS A O 1
ATOM 791 N N . LEU A 1 99 ? -1.564 -5.887 -7.958 1.00 96.12 99 LEU A N 1
ATOM 792 C CA . LEU A 1 99 ? -0.420 -4.966 -7.902 1.00 96.12 99 LEU A CA 1
ATOM 793 C C . LEU A 1 99 ? 0.732 -5.526 -7.068 1.00 96.12 99 LEU A C 1
ATOM 795 O O . LEU A 1 99 ? 1.884 -5.373 -7.456 1.00 96.12 99 LEU A O 1
ATOM 799 N N . LYS A 1 100 ? 0.448 -6.181 -5.934 1.00 95.19 100 LYS A N 1
ATOM 800 C CA . LYS A 1 100 ? 1.503 -6.721 -5.054 1.00 95.19 100 LYS A CA 1
ATOM 801 C C . LYS A 1 100 ? 1.820 -8.201 -5.274 1.00 95.19 100 LYS A C 1
ATOM 803 O O . LYS A 1 100 ? 2.862 -8.656 -4.813 1.00 95.19 100 LYS A O 1
ATOM 808 N N . GLY A 1 101 ? 0.933 -8.958 -5.922 1.00 95.06 101 GLY A N 1
ATOM 809 C CA . GLY A 1 101 ? 1.112 -10.395 -6.152 1.00 95.06 101 GLY A CA 1
ATOM 810 C C . GLY A 1 101 ? 0.861 -11.286 -4.926 1.00 95.06 101 GLY A C 1
ATOM 811 O O . GLY A 1 101 ? 1.396 -12.389 -4.863 1.00 95.06 101 GLY A O 1
ATOM 812 N N . ALA A 1 102 ? 0.072 -10.837 -3.941 1.00 95.75 102 ALA A N 1
ATOM 813 C CA . ALA A 1 102 ? -0.223 -11.588 -2.715 1.00 95.75 102 ALA A CA 1
ATOM 814 C C . ALA A 1 102 ? -1.734 -11.765 -2.463 1.00 95.75 102 ALA A C 1
ATOM 816 O O . ALA A 1 102 ? -2.578 -11.040 -2.981 1.00 95.75 102 ALA A O 1
ATOM 817 N N . SER A 1 103 ? -2.107 -12.757 -1.649 1.00 97.00 103 SER A N 1
ATOM 818 C CA . SER A 1 103 ? -3.516 -13.062 -1.363 1.00 97.00 103 SER A CA 1
ATOM 819 C C . SER A 1 103 ? -4.085 -12.183 -0.248 1.00 97.00 103 SER A C 1
ATOM 821 O O . SER A 1 103 ? -3.557 -12.161 0.864 1.00 97.00 103 SER A O 1
ATOM 823 N N . ALA A 1 104 ? -5.233 -11.549 -0.506 1.00 97.38 104 ALA A N 1
ATOM 824 C CA . ALA A 1 104 ? -5.976 -10.782 0.500 1.00 97.38 104 ALA A CA 1
ATOM 825 C C . ALA A 1 104 ? -6.389 -11.638 1.709 1.00 97.38 104 ALA A C 1
ATOM 827 O O . ALA A 1 104 ? -6.404 -11.161 2.841 1.00 97.38 104 ALA A O 1
ATOM 828 N N . ASN A 1 105 ? -6.705 -12.919 1.484 1.00 96.50 105 ASN A N 1
ATOM 829 C CA . ASN A 1 105 ? -7.080 -13.833 2.564 1.00 96.50 105 ASN A CA 1
ATOM 830 C C . ASN A 1 105 ? -5.875 -14.178 3.441 1.00 96.50 105 ASN A C 1
ATOM 832 O O . ASN A 1 105 ? -6.004 -14.217 4.661 1.00 96.50 105 ASN A O 1
ATOM 836 N N . TRP A 1 106 ? -4.714 -14.409 2.823 1.00 96.31 106 TRP A N 1
ATOM 837 C CA . TRP A 1 106 ? -3.468 -14.638 3.553 1.00 96.31 106 TRP A CA 1
ATOM 838 C C . TRP A 1 106 ? -3.100 -13.420 4.399 1.00 96.31 106 TRP A C 1
ATOM 840 O O . TRP A 1 106 ? -2.798 -13.566 5.583 1.00 96.31 106 TRP A O 1
ATOM 850 N N . TRP A 1 107 ? -3.197 -12.223 3.814 1.00 96.69 107 TRP A N 1
ATOM 851 C CA . TRP A 1 107 ? -2.903 -10.986 4.524 1.00 96.69 107 TRP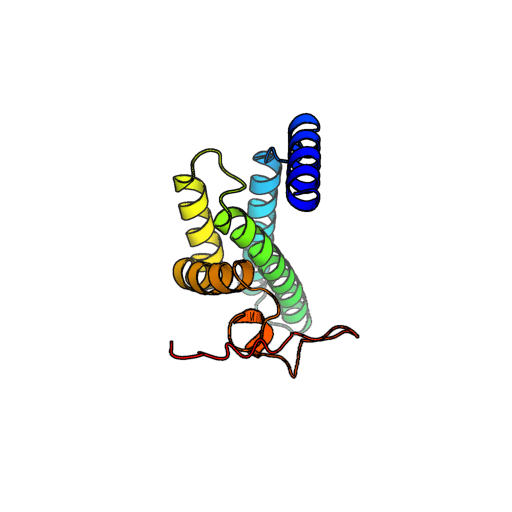 A CA 1
ATOM 852 C C . TRP A 1 107 ? -3.846 -10.798 5.710 1.00 96.69 107 TRP A C 1
ATOM 854 O O . TRP A 1 107 ? -3.369 -10.690 6.832 1.00 96.69 107 TRP A O 1
ATOM 864 N N . ASN A 1 108 ? -5.165 -10.900 5.500 1.00 96.44 108 ASN A N 1
ATOM 865 C CA . ASN A 1 108 ? -6.152 -10.816 6.582 1.00 96.44 108 ASN A CA 1
ATOM 866 C C . ASN A 1 108 ? -5.886 -11.842 7.691 1.00 96.44 108 ASN A C 1
ATOM 868 O O . ASN A 1 108 ? -5.944 -11.501 8.867 1.00 96.44 108 ASN A O 1
ATOM 872 N N . HIS A 1 109 ? -5.578 -13.094 7.335 1.00 95.25 109 HIS A N 1
ATOM 873 C CA . HIS A 1 109 ? -5.315 -14.146 8.316 1.00 95.25 109 HIS A CA 1
ATOM 874 C C . HIS A 1 109 ? -4.146 -13.793 9.243 1.00 95.25 109 HIS A C 1
ATOM 876 O O . HIS A 1 109 ? -4.290 -13.903 10.460 1.00 95.25 109 HIS A O 1
ATOM 882 N N . ARG A 1 110 ? -3.012 -13.341 8.690 1.00 93.38 110 ARG A N 1
ATOM 883 C CA . ARG A 1 110 ? -1.865 -12.917 9.507 1.00 93.38 110 ARG A CA 1
ATOM 884 C C . ARG A 1 110 ? -2.148 -11.620 10.260 1.00 93.38 110 ARG A C 1
ATOM 886 O O . ARG A 1 110 ? -1.888 -11.532 11.453 1.00 93.38 110 ARG A O 1
ATOM 893 N N . HIS A 1 111 ? -2.721 -10.636 9.575 1.00 95.56 111 HIS A N 1
ATOM 894 C CA . HIS A 1 111 ? -2.942 -9.296 10.111 1.00 95.56 111 HIS A CA 1
ATOM 895 C C . HIS A 1 111 ? -3.920 -9.299 11.290 1.00 95.56 111 HIS A C 1
ATOM 897 O O . HIS A 1 111 ? -3.726 -8.598 12.280 1.00 95.56 111 HIS A O 1
ATOM 903 N N . PHE A 1 112 ? -4.944 -10.156 11.252 1.00 95.00 112 PHE A N 1
ATOM 904 C CA . PHE A 1 112 ? -5.839 -10.348 12.395 1.00 95.00 112 PHE A CA 1
ATOM 905 C C . PHE A 1 112 ? -5.136 -10.977 13.602 1.00 95.00 112 PHE A C 1
ATOM 907 O O . PHE A 1 112 ? -5.460 -10.619 14.732 1.00 95.00 112 PHE A O 1
ATOM 914 N N . GLN A 1 113 ? -4.172 -11.881 13.395 1.00 93.94 113 GLN A N 1
ATOM 915 C CA . GLN A 1 113 ? -3.374 -12.439 14.496 1.00 93.94 113 GLN A CA 1
ATOM 916 C C . GLN A 1 113 ? -2.491 -11.364 15.130 1.00 93.94 113 GLN A C 1
ATOM 918 O O . GLN A 1 113 ? -2.500 -11.228 16.355 1.00 93.94 113 GLN A O 1
ATOM 923 N N . HIS A 1 114 ? -1.821 -10.563 14.295 1.00 93.19 114 HIS A N 1
ATOM 924 C CA . HIS A 1 114 ? -1.034 -9.415 14.735 1.00 93.19 114 HIS A CA 1
ATOM 925 C C . HIS A 1 114 ? -1.877 -8.464 15.598 1.00 93.19 114 HIS A C 1
ATOM 927 O O . HIS A 1 114 ? -1.545 -8.214 16.751 1.00 93.19 114 HIS A O 1
ATOM 933 N N . HIS A 1 115 ? -3.037 -8.012 15.111 1.00 93.88 115 HIS A N 1
ATOM 934 C CA . HIS A 1 115 ? -3.890 -7.091 15.872 1.00 93.88 115 HIS A CA 1
ATOM 935 C C . HIS A 1 115 ? -4.532 -7.696 17.127 1.00 93.88 115 HIS A C 1
ATOM 937 O O . HIS A 1 115 ? -4.864 -6.954 18.052 1.00 93.88 115 HIS A O 1
ATOM 943 N N . ALA A 1 116 ? -4.721 -9.016 17.183 1.00 93.56 116 ALA A N 1
ATOM 944 C CA . ALA A 1 116 ? -5.272 -9.669 18.365 1.00 93.56 116 ALA A CA 1
ATOM 945 C C . ALA A 1 116 ? -4.270 -9.704 19.530 1.00 93.56 116 ALA A C 1
ATOM 947 O O . ALA A 1 116 ? -4.676 -9.555 20.685 1.00 93.56 116 ALA A O 1
ATOM 948 N N . LYS A 1 117 ? -2.981 -9.942 19.247 1.00 91.00 117 LYS A N 1
ATOM 949 C CA . LYS A 1 117 ? -1.912 -10.046 20.256 1.00 91.00 117 LYS A CA 1
ATOM 950 C C . LYS A 1 117 ? -0.580 -9.503 19.713 1.00 91.00 117 LYS A C 1
ATOM 952 O O . LYS A 1 117 ? 0.340 -10.295 19.515 1.00 91.00 117 LYS A O 1
ATOM 957 N N . PRO A 1 118 ? -0.461 -8.185 19.487 1.00 89.50 118 PRO A N 1
ATOM 958 C CA . PRO A 1 118 ? 0.726 -7.607 18.864 1.00 89.50 118 PRO A CA 1
ATOM 959 C C . PRO A 1 118 ? 1.941 -7.719 19.786 1.00 89.50 118 PRO A C 1
ATOM 961 O O . PRO A 1 118 ? 1.813 -7.603 21.006 1.00 89.50 118 PRO A O 1
ATOM 964 N N . ASN A 1 119 ? 3.128 -7.893 19.204 1.00 87.81 119 ASN A N 1
ATOM 965 C CA . ASN A 1 119 ? 4.409 -7.975 19.913 1.00 87.81 119 ASN A CA 1
ATOM 966 C C . ASN A 1 119 ? 4.473 -9.088 20.982 1.00 87.81 119 ASN A C 1
ATOM 968 O O . ASN A 1 119 ? 5.157 -8.945 22.000 1.00 87.81 119 ASN A O 1
ATOM 972 N N . VAL A 1 120 ? 3.768 -10.202 20.763 1.00 88.25 120 VAL A N 1
ATOM 973 C CA . VAL A 1 120 ? 3.832 -11.394 21.623 1.00 88.25 120 VAL A CA 1
ATOM 974 C C . VAL A 1 120 ? 4.441 -12.553 20.846 1.00 88.25 120 VAL A C 1
ATOM 976 O O . VAL A 1 120 ? 3.900 -12.972 19.817 1.00 88.25 120 VAL A O 1
ATOM 979 N N . PHE A 1 121 ? 5.543 -13.107 21.360 1.00 84.75 121 PHE A N 1
ATOM 980 C CA . PHE A 1 121 ? 6.231 -14.235 20.726 1.00 84.75 121 PHE A CA 1
ATOM 981 C C . PHE A 1 121 ? 5.279 -15.405 20.459 1.00 84.75 121 PHE A C 1
ATOM 983 O O . PHE A 1 121 ? 4.404 -15.726 21.267 1.00 84.75 121 PHE A O 1
ATOM 990 N N . SER A 1 122 ? 5.463 -16.067 19.313 1.00 85.06 122 SER A N 1
ATOM 991 C CA . SER A 1 122 ? 4.643 -17.199 18.845 1.00 85.06 122 SER A CA 1
ATOM 992 C C . SER A 1 122 ? 3.150 -16.900 18.619 1.00 85.06 122 SER A C 1
ATOM 994 O O . SER A 1 122 ? 2.399 -17.813 18.269 1.00 85.06 122 SER A O 1
ATOM 996 N N . LYS A 1 123 ? 2.683 -15.664 18.843 1.00 88.38 123 LYS A N 1
ATOM 997 C CA . LYS A 1 123 ? 1.283 -15.248 18.638 1.00 88.38 123 LYS A CA 1
ATOM 998 C C . LYS A 1 123 ? 1.153 -14.186 17.559 1.00 88.38 123 LYS A C 1
ATOM 1000 O O . LYS A 1 123 ? 0.196 -14.237 16.794 1.00 88.38 123 LYS A O 1
ATOM 1005 N N . ASP A 1 124 ? 2.107 -13.268 17.505 1.00 90.75 124 ASP A N 1
ATOM 1006 C CA . ASP A 1 124 ? 2.206 -12.270 16.456 1.00 90.75 124 ASP A CA 1
ATOM 1007 C C . ASP A 1 124 ? 3.096 -12.799 15.317 1.00 90.75 124 ASP A C 1
ATOM 1009 O O . ASP A 1 124 ? 4.300 -12.981 15.517 1.00 90.75 124 ASP A O 1
ATOM 1013 N N . PRO A 1 125 ? 2.543 -13.083 14.125 1.00 88.88 125 PRO A N 1
ATOM 1014 C CA . PRO A 1 125 ? 3.342 -13.567 13.009 1.00 88.88 125 PRO A CA 1
ATOM 1015 C C . PRO A 1 125 ? 4.301 -12.507 12.450 1.00 88.88 125 PRO A C 1
ATOM 1017 O O . PRO A 1 125 ? 5.279 -12.885 11.800 1.00 88.88 125 PRO A O 1
ATOM 1020 N N . ASP A 1 126 ? 4.057 -11.215 12.692 1.00 87.25 126 ASP A N 1
ATOM 1021 C CA . ASP A 1 126 ? 4.832 -10.122 12.092 1.00 87.25 126 ASP A CA 1
ATOM 1022 C C . ASP A 1 126 ? 6.190 -9.921 12.774 1.00 87.25 126 ASP A C 1
ATOM 1024 O O . ASP A 1 126 ? 7.122 -9.400 12.163 1.00 87.25 126 ASP A O 1
ATOM 1028 N N . ILE A 1 127 ? 6.351 -10.419 14.002 1.00 85.25 127 ILE A N 1
ATOM 1029 C CA . ILE A 1 127 ? 7.642 -10.412 14.694 1.00 85.25 127 ILE A CA 1
ATOM 1030 C C . ILE A 1 127 ? 8.453 -11.682 14.438 1.00 85.25 127 ILE A C 1
ATOM 1032 O O . ILE A 1 127 ? 9.588 -11.754 14.871 1.00 85.25 127 ILE A O 1
ATOM 1036 N N . ASN A 1 128 ? 7.969 -12.684 13.699 1.00 79.06 128 ASN A N 1
ATOM 1037 C CA . ASN A 1 128 ? 8.738 -13.925 13.493 1.00 79.06 128 ASN A CA 1
ATOM 1038 C C . ASN A 1 128 ? 10.072 -13.726 12.731 1.00 79.06 128 ASN A C 1
ATOM 1040 O O . ASN A 1 128 ? 10.886 -14.644 12.666 1.00 79.06 128 ASN A O 1
ATOM 1044 N N . SER A 1 129 ? 10.338 -12.528 12.199 1.00 70.12 129 SER A N 1
ATOM 1045 C CA . SER A 1 129 ? 11.629 -12.095 11.642 1.00 70.12 129 SER A CA 1
ATOM 1046 C C . SER A 1 129 ? 12.532 -11.356 12.650 1.00 70.12 129 SER A C 1
ATOM 1048 O O . SER A 1 129 ? 13.311 -10.486 12.248 1.00 70.12 129 SER A O 1
ATOM 1050 N N . LEU A 1 130 ? 12.418 -11.669 13.949 1.00 62.91 130 LEU A N 1
ATOM 1051 C CA . LEU A 1 130 ? 13.036 -10.950 15.079 1.00 62.91 130 LEU A CA 1
ATOM 1052 C C . LEU A 1 130 ? 14.485 -10.504 14.867 1.00 62.91 130 LEU A C 1
ATOM 1054 O O . LEU A 1 130 ? 14.839 -9.390 15.232 1.00 62.91 130 LEU A O 1
ATOM 1058 N N . HIS A 1 131 ? 15.318 -11.334 14.245 1.00 63.91 131 HIS A N 1
ATOM 1059 C CA . HIS A 1 131 ? 16.750 -11.055 14.127 1.00 63.91 131 HIS A CA 1
ATOM 1060 C C . HIS A 1 131 ? 17.130 -10.041 13.038 1.00 63.91 131 HIS A C 1
ATOM 1062 O O . HIS A 1 131 ? 18.295 -9.663 12.964 1.00 63.91 131 HIS A O 1
ATOM 1068 N N . VAL A 1 132 ? 16.188 -9.605 12.194 1.00 67.12 132 VAL A N 1
ATOM 1069 C CA . VAL A 1 132 ? 16.480 -8.676 11.084 1.00 67.12 132 VAL A CA 1
ATOM 1070 C C . VAL A 1 132 ? 15.789 -7.322 11.259 1.00 67.12 132 VAL A C 1
ATOM 1072 O O . VAL A 1 132 ? 16.375 -6.299 10.917 1.00 67.12 132 VAL A O 1
ATOM 1075 N N . PHE A 1 133 ? 14.566 -7.292 11.803 1.00 67.06 133 PHE A N 1
ATOM 1076 C CA . PHE A 1 133 ? 13.727 -6.083 11.788 1.00 67.06 133 PHE A CA 1
ATOM 1077 C C . PHE A 1 133 ? 13.143 -5.661 13.145 1.00 67.06 133 PHE A C 1
ATOM 1079 O O . PHE A 1 133 ? 12.480 -4.627 13.207 1.00 67.06 133 PHE A O 1
ATOM 1086 N N . VAL A 1 134 ? 13.380 -6.400 14.237 1.00 68.62 134 VAL A N 1
ATOM 1087 C CA . VAL A 1 134 ? 12.926 -5.973 15.573 1.00 68.62 134 VAL A CA 1
ATOM 1088 C C . VAL A 1 134 ? 14.006 -5.104 16.213 1.00 68.62 134 VAL A C 1
ATOM 1090 O O . VAL A 1 134 ? 15.028 -5.591 16.689 1.00 68.62 134 VAL A O 1
ATOM 1093 N N . LEU A 1 135 ? 13.780 -3.791 16.189 1.00 68.94 135 LEU A N 1
ATOM 1094 C 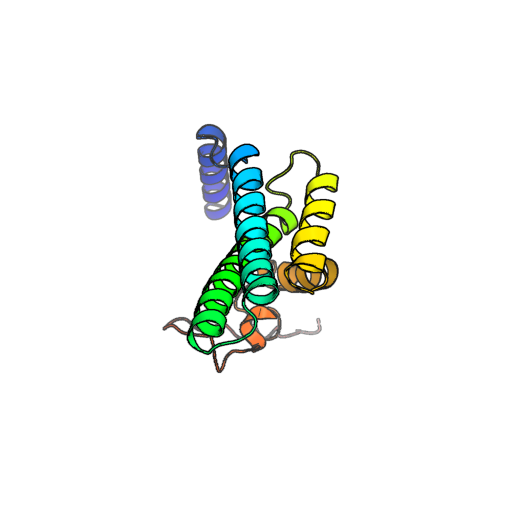CA . LEU A 1 135 ? 14.705 -2.767 16.673 1.00 68.94 135 LEU A CA 1
ATOM 1095 C C . LEU A 1 135 ? 14.043 -1.958 17.798 1.00 68.94 135 LEU A C 1
ATOM 1097 O O . LEU A 1 135 ? 12.888 -1.556 17.671 1.00 68.94 135 LEU A O 1
ATOM 1101 N N . GLY A 1 136 ? 14.780 -1.685 18.877 1.00 75.31 136 GLY A N 1
ATOM 1102 C CA . GLY A 1 136 ? 14.349 -0.801 19.967 1.00 75.31 136 GLY A CA 1
ATOM 1103 C C . GLY A 1 136 ? 14.605 -1.363 21.367 1.00 75.31 136 GLY A C 1
ATOM 1104 O O . GLY A 1 136 ? 14.822 -2.558 21.547 1.00 75.31 136 GLY A O 1
ATOM 1105 N N . ASP A 1 137 ? 14.544 -0.495 22.378 1.00 81.38 137 ASP A N 1
ATOM 1106 C CA . ASP A 1 137 ? 14.831 -0.871 23.775 1.00 81.38 137 ASP A CA 1
ATOM 1107 C C . ASP A 1 137 ? 13.733 -1.747 24.401 1.00 81.38 137 ASP A C 1
ATOM 1109 O O . ASP A 1 137 ? 13.956 -2.434 25.397 1.00 81.38 137 ASP A O 1
ATOM 1113 N N . LYS A 1 138 ? 12.527 -1.728 23.820 1.00 81.69 138 LYS A N 1
ATOM 1114 C CA . LYS A 1 138 ? 11.390 -2.556 24.233 1.00 81.69 138 LYS A CA 1
ATOM 1115 C C . LYS A 1 138 ? 11.196 -3.681 23.232 1.00 81.69 138 LYS A C 1
ATOM 1117 O O . LYS A 1 138 ? 10.812 -3.439 22.091 1.00 81.69 138 LYS A O 1
ATOM 1122 N N . GLN A 1 139 ? 11.450 -4.896 23.688 1.00 83.38 139 GLN A N 1
ATOM 1123 C CA . GLN A 1 139 ? 11.339 -6.102 22.881 1.00 83.38 139 GLN A CA 1
ATOM 1124 C C . GLN A 1 139 ? 9.953 -6.748 23.038 1.00 83.38 139 GLN A C 1
ATOM 1126 O O . GLN A 1 139 ? 9.279 -6.507 24.048 1.00 83.38 139 GLN A O 1
ATOM 1131 N N . PRO A 1 140 ? 9.513 -7.563 22.059 1.00 80.56 140 PRO A N 1
ATOM 1132 C CA . PRO A 1 140 ? 8.350 -8.427 22.216 1.00 80.56 140 PRO A CA 1
ATOM 1133 C C . PRO A 1 140 ? 8.429 -9.254 23.500 1.00 80.56 140 PRO A C 1
ATOM 1135 O O . PRO A 1 140 ? 9.515 -9.570 23.982 1.00 80.56 140 PRO A O 1
ATOM 1138 N N . VAL A 1 141 ? 7.277 -9.598 24.071 1.00 82.75 141 VAL A N 1
ATOM 1139 C CA . VAL A 1 141 ? 7.217 -10.334 25.341 1.00 82.75 141 VAL A CA 1
ATOM 1140 C C . VAL A 1 141 ? 6.870 -11.795 25.112 1.00 82.75 141 VAL A C 1
ATOM 1142 O O . VAL A 1 141 ? 5.996 -12.134 24.307 1.00 82.75 141 VAL A O 1
ATOM 1145 N N . GLU A 1 142 ? 7.554 -12.682 25.829 1.00 77.25 142 GLU A N 1
ATOM 1146 C CA . GLU A 1 142 ? 7.145 -14.077 25.917 1.00 77.25 142 GLU A CA 1
ATOM 1147 C C . GLU A 1 142 ? 6.015 -14.175 26.934 1.00 77.25 142 GLU A C 1
ATOM 1149 O O . GLU A 1 142 ? 6.200 -13.949 28.129 1.00 77.25 142 GLU A O 1
ATOM 1154 N N . VAL A 1 143 ? 4.816 -14.500 26.461 1.00 72.50 143 VAL A N 1
ATOM 1155 C CA . VAL A 1 143 ? 3.703 -14.822 27.351 1.00 72.50 143 VAL A CA 1
ATOM 1156 C C . VAL A 1 143 ? 3.621 -16.337 27.433 1.00 72.50 143 VAL A C 1
ATOM 1158 O O . VAL A 1 143 ? 3.008 -16.985 26.581 1.00 72.50 143 VAL A O 1
ATOM 1161 N N . VAL A 1 144 ? 4.249 -16.908 28.461 1.00 58.41 144 VAL A N 1
ATOM 1162 C CA . VAL A 1 144 ? 4.039 -18.312 28.817 1.00 58.41 144 VAL A CA 1
ATOM 1163 C C . VAL A 1 144 ? 2.606 -18.428 29.321 1.00 58.41 144 VAL A C 1
ATOM 1165 O O . VAL A 1 144 ? 2.268 -17.969 30.411 1.00 58.41 144 VAL A O 1
ATOM 1168 N N . ILE A 1 145 ? 1.732 -19.025 28.512 1.00 56.16 145 ILE A N 1
ATOM 1169 C CA . ILE A 1 145 ? 0.465 -19.529 29.029 1.00 56.16 145 ILE A CA 1
ATOM 1170 C C . ILE A 1 145 ? 0.848 -20.743 29.866 1.00 56.16 145 ILE A C 1
ATOM 1172 O O . ILE A 1 145 ? 1.008 -21.839 29.332 1.00 56.16 145 ILE A O 1
ATOM 1176 N N . THR A 1 146 ? 1.030 -20.552 31.170 1.00 44.59 146 THR A N 1
ATOM 1177 C CA . THR A 1 146 ? 0.984 -21.671 32.104 1.00 44.59 146 THR A CA 1
ATOM 1178 C C . THR A 1 146 ? -0.430 -22.222 32.003 1.00 44.59 146 THR A C 1
ATOM 1180 O O . THR A 1 146 ? -1.366 -21.669 32.578 1.00 44.59 146 THR A O 1
ATOM 1183 N N . ILE A 1 147 ? -0.609 -23.268 31.195 1.00 45.16 147 ILE A N 1
ATOM 1184 C CA . ILE A 1 147 ? -1.805 -24.100 31.238 1.00 45.16 147 ILE A CA 1
ATOM 1185 C C . ILE A 1 147 ? -1.735 -24.795 32.594 1.00 45.16 147 ILE A C 1
ATOM 1187 O O . ILE A 1 147 ? -1.146 -25.864 32.735 1.00 45.16 147 ILE A O 1
ATOM 1191 N N . ILE A 1 148 ? -2.272 -24.140 33.621 1.00 39.84 148 ILE A N 1
ATOM 1192 C CA . ILE A 1 148 ? -2.674 -24.841 34.827 1.00 39.84 148 ILE A CA 1
ATOM 1193 C C . ILE A 1 148 ? -3.890 -25.645 34.382 1.00 39.84 148 ILE A C 1
ATOM 1195 O O . ILE A 1 148 ? -4.973 -25.095 34.192 1.00 39.84 148 ILE A O 1
ATOM 1199 N N . TYR A 1 149 ? -3.666 -26.929 34.112 1.00 40.19 149 TYR A N 1
ATOM 1200 C CA . TYR A 1 149 ? -4.729 -27.919 34.124 1.00 40.19 149 TYR A CA 1
ATOM 1201 C C . TYR A 1 149 ? -5.363 -27.856 35.522 1.00 40.19 149 TYR A C 1
ATOM 1203 O O . TYR A 1 149 ? -4.748 -28.295 36.494 1.00 40.19 149 TYR A O 1
ATOM 1211 N N . LEU A 1 150 ? -6.536 -27.229 35.617 1.00 39.00 150 LEU A N 1
ATOM 1212 C CA . LEU A 1 150 ? -7.507 -27.459 36.685 1.00 39.00 150 LEU A CA 1
ATOM 1213 C C . LEU A 1 150 ? -8.606 -28.355 36.122 1.00 39.00 150 LEU A C 1
ATOM 1215 O O . LEU A 1 150 ? -9.038 -28.079 34.978 1.00 39.00 150 LEU A O 1
#

Sequence (150 aa):
AVLVQDFQALRDRLEREGLLRARPLFFSLYLGHILLLEALALGLLWVWGTSWSLTLLCSLMLATSQAQAGWLQHDYGHLSVCKKSSWNHVLHKFVIGHLKGASANWWNHRHFQHHAKPNVFSKDPDINSLHVFVLGDKQPVEVVITIIYL

Secondary structure (DSSP, 8-state):
-HHHHHHHHHHHHHHHTTTT---HHHHHHHHHHHHHHHHHHHHHHHHH---HHHHHHHHHHHHHHHHHHHHHHHHHHTT-SSSSHHHHHHHHHIIIIIIS---HHHHHHHHHHHHHSTTBTTT-GGGTTHHHH--SSSPPB---------

pLDDT: mean 91.17, std 12.77, range [39.0, 98.75]